Protein AF-A0A950AZP3-F1 (afdb_monomer)

Mean predicted aligned error: 7.12 Å

Secondary structure (DSSP, 8-state):
--PPPPEEEEETTEEEEEEEETTEEEEEEEEE-TTSPPPPHHHHHHHHHHHHHTT--EEE-PPPPHHHHHHHHHTT-------------GGG---

Foldseek 3Di:
DDFDDWDWDDDDQWIWIWGQDPVDNLEIEIEGDPPTPQDALVSVLVVVVVSVVVRRPYYDYPPDDPVNVVSCVVNVDDDPDDDDDDDDPPVPDDD

Solvent-accessible surface area (backbone atoms only — not comparable to full-atom values): 5958 Å² total; per-residue (Å²): 131,84,78,68,70,77,41,75,51,73,58,91,75,33,42,32,40,38,32,58,28,93,91,37,82,48,25,34,29,48,35,77,39,87,97,32,61,74,58,50,30,71,58,50,45,52,50,51,53,55,40,44,77,72,64,36,83,45,77,46,61,68,94,65,57,79,81,40,42,60,24,44,48,71,54,69,53,70,89,87,75,86,85,77,84,82,83,73,76,75,88,74,61,83,130

Structure (mmCIF, N/CA/C/O backbone):
data_AF-A0A950AZP3-F1
#
_entry.id   AF-A0A950AZP3-F1
#
loop_
_atom_site.group_PDB
_atom_site.id
_atom_site.type_symbol
_atom_site.label_atom_id
_atom_site.label_alt_id
_atom_site.label_comp_id
_atom_site.label_asym_id
_atom_site.label_entity_id
_atom_site.label_seq_id
_atom_site.pdbx_PDB_ins_code
_atom_site.Cartn_x
_atom_site.Cartn_y
_atom_site.Cartn_z
_atom_site.occupancy
_atom_site.B_iso_or_equiv
_atom_site.auth_seq_id
_atom_site.auth_comp_id
_atom_site.auth_asym_id
_atom_site.auth_atom_id
_atom_site.pdbx_PDB_model_num
ATOM 1 N N . MET A 1 1 ? -19.730 9.026 11.130 1.00 43.28 1 MET A N 1
ATOM 2 C CA . MET A 1 1 ? -18.347 8.564 10.886 1.00 43.28 1 MET A CA 1
ATOM 3 C C . MET A 1 1 ? -17.901 9.168 9.561 1.00 43.28 1 MET A C 1
ATOM 5 O O . MET A 1 1 ? -18.508 8.841 8.552 1.00 43.28 1 MET A O 1
ATOM 9 N N . ARG A 1 2 ? -16.972 10.137 9.547 1.00 46.56 2 ARG A N 1
ATOM 10 C CA . ARG A 1 2 ? -16.469 10.709 8.284 1.00 46.56 2 ARG A CA 1
ATOM 11 C C . ARG A 1 2 ? -15.629 9.636 7.591 1.00 46.56 2 ARG A C 1
ATOM 13 O O . ARG A 1 2 ? -14.617 9.215 8.143 1.00 46.56 2 ARG A O 1
ATOM 20 N N . THR A 1 3 ? -16.072 9.161 6.433 1.00 46.97 3 THR A N 1
ATOM 21 C CA . THR A 1 3 ? -15.248 8.351 5.531 1.00 46.97 3 THR A CA 1
ATOM 22 C C . THR A 1 3 ? -14.000 9.159 5.202 1.00 46.97 3 THR A C 1
ATOM 24 O O . THR A 1 3 ? -14.111 10.277 4.711 1.00 46.97 3 THR A O 1
ATOM 27 N N . ARG A 1 4 ? -12.818 8.646 5.559 1.00 63.81 4 ARG A N 1
ATOM 28 C CA . ARG A 1 4 ? -11.548 9.267 5.166 1.00 63.81 4 ARG A CA 1
ATOM 29 C C . ARG A 1 4 ? -11.463 9.179 3.638 1.00 63.81 4 ARG A C 1
ATOM 31 O O . ARG A 1 4 ? -11.592 8.079 3.098 1.00 63.81 4 ARG A O 1
ATOM 38 N N . ASP A 1 5 ? -11.330 10.318 2.963 1.00 61.91 5 ASP A N 1
ATOM 39 C CA . ASP A 1 5 ? -11.338 10.368 1.500 1.00 61.91 5 ASP A CA 1
ATOM 40 C C . ASP A 1 5 ? -10.156 9.586 0.904 1.00 61.91 5 ASP A C 1
ATOM 42 O O . ASP A 1 5 ? -9.083 9.525 1.517 1.00 61.91 5 ASP A O 1
ATOM 46 N N . PRO A 1 6 ? -10.327 8.987 -0.290 1.00 64.44 6 PRO A N 1
ATOM 47 C CA . PRO A 1 6 ? -9.229 8.402 -1.043 1.00 64.44 6 PRO A CA 1
ATOM 48 C C . PRO A 1 6 ? -8.085 9.401 -1.211 1.00 64.44 6 PRO A C 1
ATOM 50 O O . PRO A 1 6 ? -8.290 10.493 -1.738 1.00 64.44 6 PRO A O 1
ATOM 53 N N . ALA A 1 7 ? -6.878 9.010 -0.813 1.00 81.25 7 ALA A N 1
ATOM 54 C CA . ALA A 1 7 ? -5.690 9.843 -0.937 1.00 81.25 7 ALA A CA 1
ATOM 55 C C . ALA A 1 7 ? -4.590 9.091 -1.688 1.00 81.25 7 ALA A C 1
ATOM 57 O O . ALA A 1 7 ? -4.427 7.881 -1.527 1.00 81.25 7 ALA A O 1
ATOM 58 N N . VAL A 1 8 ? -3.816 9.812 -2.496 1.00 81.81 8 VAL A N 1
ATOM 59 C CA . VAL A 1 8 ? -2.532 9.318 -3.000 1.00 81.81 8 VAL A CA 1
ATOM 60 C C . VAL A 1 8 ? -1.449 9.856 -2.072 1.00 81.81 8 VAL A C 1
ATOM 62 O O . VAL A 1 8 ? -1.420 11.047 -1.766 1.00 81.81 8 VAL A O 1
ATOM 65 N N . VAL A 1 9 ? -0.601 8.962 -1.571 1.00 84.69 9 VAL A N 1
ATOM 66 C CA . VAL A 1 9 ? 0.612 9.308 -0.830 1.00 84.69 9 VAL A CA 1
ATOM 67 C C . VAL A 1 9 ? 1.768 9.262 -1.814 1.00 84.69 9 VAL A C 1
ATOM 69 O O . VAL A 1 9 ? 1.959 8.254 -2.495 1.00 84.69 9 VAL A O 1
ATOM 72 N N . GLU A 1 10 ? 2.525 10.350 -1.881 1.00 88.12 10 GLU A N 1
ATOM 73 C CA . GLU A 1 10 ? 3.657 10.498 -2.790 1.00 88.12 10 GLU A CA 1
ATOM 74 C C . GLU A 1 10 ? 4.907 10.880 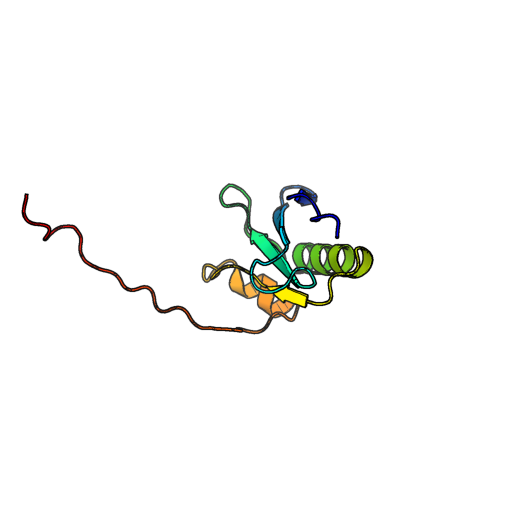-1.998 1.00 88.12 10 GLU A C 1
ATOM 76 O O . GLU A 1 10 ? 4.854 11.721 -1.094 1.00 88.12 10 GLU A O 1
ATOM 81 N N . PHE A 1 11 ? 6.035 10.257 -2.330 1.00 83.75 11 PHE A N 1
ATOM 82 C CA . PHE A 1 11 ? 7.345 10.643 -1.817 1.00 83.75 11 PHE A CA 1
ATOM 83 C C . PHE A 1 11 ? 8.401 10.423 -2.903 1.00 83.75 11 PHE A C 1
ATOM 85 O O . PHE A 1 11 ? 8.666 9.294 -3.312 1.00 83.75 11 PHE A O 1
ATOM 92 N N . GLY A 1 12 ? 9.009 11.506 -3.390 1.00 86.94 12 GLY A N 1
ATOM 93 C CA . GLY A 1 12 ? 9.883 11.425 -4.561 1.00 86.94 12 GLY A CA 1
ATOM 94 C C . GLY A 1 12 ? 9.115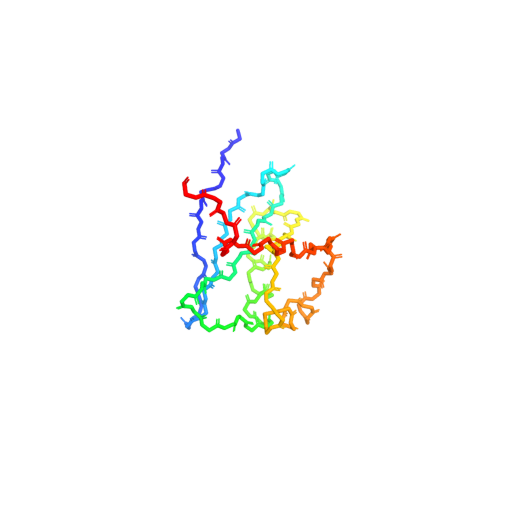 10.896 -5.777 1.00 86.94 12 GLY A C 1
ATOM 95 O O . GLY A 1 12 ? 8.093 11.462 -6.149 1.00 86.94 12 GLY A O 1
ATOM 96 N N . ALA A 1 13 ? 9.601 9.811 -6.384 1.00 89.06 13 ALA A N 1
ATOM 97 C CA . ALA A 1 13 ? 8.935 9.146 -7.509 1.00 89.06 13 ALA A CA 1
ATOM 98 C C . ALA A 1 13 ? 7.955 8.034 -7.077 1.00 89.06 13 ALA A C 1
ATOM 100 O O . ALA A 1 13 ? 7.250 7.474 -7.916 1.00 89.06 13 ALA A O 1
ATOM 101 N N . GLU A 1 14 ? 7.924 7.687 -5.788 1.00 92.06 14 GLU A N 1
ATOM 102 C CA . GLU A 1 14 ? 7.131 6.579 -5.257 1.00 92.06 14 GLU A CA 1
ATOM 103 C C . GLU A 1 14 ? 5.717 7.046 -4.921 1.00 92.06 14 GLU A C 1
ATOM 105 O O . GLU A 1 14 ? 5.519 8.119 -4.340 1.00 92.06 14 GLU A O 1
ATOM 110 N N . ARG A 1 15 ? 4.720 6.238 -5.298 1.00 93.25 15 ARG A N 1
ATOM 111 C CA . ARG A 1 15 ? 3.305 6.580 -5.138 1.00 93.25 15 ARG A CA 1
ATOM 112 C C . ARG A 1 15 ? 2.493 5.374 -4.697 1.00 93.25 15 ARG A C 1
ATOM 114 O O . ARG A 1 15 ? 2.624 4.286 -5.258 1.00 93.25 15 ARG A O 1
ATOM 121 N N . ALA A 1 16 ? 1.600 5.592 -3.738 1.00 92.88 16 ALA A N 1
ATOM 122 C CA . ALA A 1 16 ? 0.621 4.600 -3.322 1.00 92.88 16 ALA A CA 1
ATOM 123 C C . ALA A 1 16 ? -0.751 5.231 -3.095 1.00 92.88 16 ALA A C 1
ATOM 125 O O . ALA A 1 16 ? -0.881 6.344 -2.585 1.00 92.88 16 ALA A O 1
ATOM 126 N N . ARG A 1 17 ? -1.795 4.489 -3.451 1.00 93.44 17 ARG A N 1
ATOM 127 C CA . ARG A 1 17 ? -3.177 4.843 -3.156 1.00 93.44 17 ARG A CA 1
ATOM 128 C C . ARG A 1 17 ? -3.572 4.292 -1.793 1.00 93.44 17 ARG A C 1
ATOM 130 O O . ARG A 1 17 ? -3.352 3.118 -1.507 1.00 93.44 17 ARG A O 1
ATOM 137 N N . VAL A 1 18 ? -4.224 5.135 -1.003 1.00 92.06 18 VAL A N 1
ATOM 138 C CA . VAL A 1 18 ? -4.796 4.808 0.300 1.00 92.06 18 VAL A CA 1
ATOM 139 C C . VAL A 1 18 ? -6.299 5.039 0.264 1.00 92.06 18 VAL A C 1
ATOM 141 O O . VAL A 1 18 ? -6.765 6.127 -0.078 1.00 92.06 18 VAL A O 1
ATOM 144 N N . VAL A 1 19 ? -7.062 4.029 0.672 1.00 89.88 19 VAL A N 1
ATOM 145 C CA . VAL A 1 19 ? -8.508 4.134 0.924 1.00 89.88 19 VAL A CA 1
ATOM 146 C C . VAL A 1 19 ? -8.881 3.338 2.177 1.00 89.88 19 VAL A C 1
ATOM 148 O O . VAL A 1 19 ? -8.162 2.401 2.521 1.00 89.88 19 VAL A O 1
ATOM 151 N N . PRO A 1 20 ? -9.994 3.638 2.866 1.00 90.12 20 PRO A N 1
ATOM 152 C CA . PRO A 1 20 ? -10.539 2.726 3.869 1.00 90.12 20 PRO A CA 1
ATOM 153 C C . PRO A 1 20 ? -10.856 1.361 3.246 1.00 90.12 20 PRO A C 1
ATOM 155 O O . PRO A 1 20 ? -11.437 1.285 2.159 1.00 90.12 20 PRO A O 1
ATOM 158 N N . TRP A 1 21 ? -10.488 0.275 3.923 1.00 90.06 21 TRP A N 1
ATOM 159 C CA . TRP A 1 21 ? -10.800 -1.068 3.451 1.00 90.06 21 TRP A CA 1
ATOM 160 C C . TRP A 1 21 ? -12.295 -1.365 3.619 1.00 90.06 21 TRP A C 1
ATOM 162 O O . TRP A 1 21 ? -12.894 -1.057 4.648 1.00 90.06 21 TRP A O 1
ATOM 172 N N . ARG A 1 22 ? -12.922 -1.993 2.615 1.00 84.31 22 ARG A N 1
ATOM 173 C CA . ARG A 1 22 ? -14.377 -2.248 2.633 1.00 84.31 22 ARG A CA 1
ATOM 174 C C . ARG A 1 22 ? -14.818 -3.152 3.789 1.00 84.31 22 ARG A C 1
ATOM 176 O O . ARG A 1 22 ? -15.948 -3.014 4.239 1.00 84.31 22 ARG A O 1
ATOM 183 N N . GLY A 1 23 ? -13.943 -4.041 4.269 1.00 81.31 23 GLY A N 1
ATOM 184 C CA . GLY A 1 23 ? -14.231 -4.934 5.396 1.00 81.31 23 GLY A CA 1
ATOM 185 C C . GLY A 1 23 ? -14.126 -4.274 6.776 1.00 81.31 23 GLY A C 1
ATOM 186 O O . GLY A 1 23 ? -14.670 -4.800 7.740 1.00 81.31 23 GLY A O 1
ATOM 187 N N . SER A 1 24 ? -13.448 -3.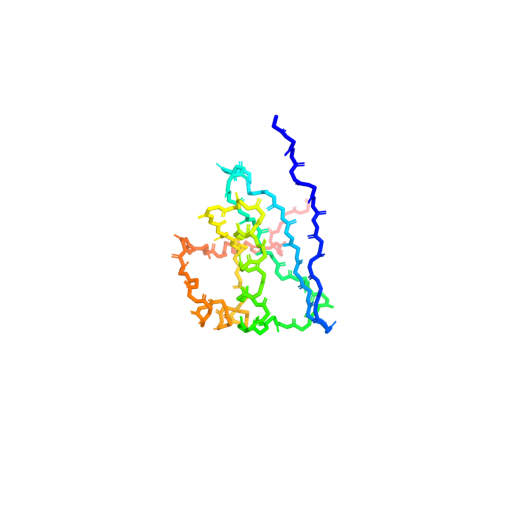125 6.895 1.00 85.44 24 SER A N 1
ATOM 188 C CA . SER A 1 24 ? -13.298 -2.390 8.156 1.00 85.44 24 SER A CA 1
ATOM 189 C C . SER A 1 24 ? -12.802 -0.968 7.907 1.00 85.44 24 SER A C 1
ATOM 191 O O . SER A 1 24 ? -11.720 -0.765 7.357 1.00 85.44 24 SER A O 1
ATOM 193 N N . ALA A 1 25 ? -13.536 0.029 8.404 1.00 83.31 25 ALA A N 1
ATOM 194 C CA . ALA A 1 25 ? -13.128 1.431 8.305 1.00 83.31 25 ALA A CA 1
ATOM 195 C C . ALA A 1 25 ? -11.889 1.780 9.154 1.00 83.31 25 ALA A C 1
ATOM 197 O O . ALA A 1 25 ? -11.278 2.829 8.943 1.00 83.31 25 ALA A O 1
ATOM 198 N N . ASN A 1 26 ? -11.503 0.904 10.088 1.00 90.31 26 ASN A N 1
ATOM 199 C CA . ASN A 1 26 ? -10.303 1.056 10.913 1.00 90.31 26 ASN A CA 1
ATOM 200 C C . ASN A 1 26 ? -9.058 0.455 10.245 1.00 90.31 26 ASN A C 1
ATOM 202 O O . ASN A 1 26 ? -7.953 0.623 10.761 1.00 90.31 26 ASN A O 1
ATOM 206 N N . THR A 1 27 ? -9.219 -0.201 9.096 1.00 93.88 27 THR A N 1
ATOM 207 C CA . THR A 1 27 ? -8.130 -0.779 8.309 1.00 93.88 27 THR A CA 1
ATOM 208 C C . THR A 1 27 ? -7.936 0.040 7.039 1.00 93.88 27 THR A C 1
ATOM 210 O O . THR A 1 27 ? -8.891 0.340 6.321 1.00 93.88 27 THR A O 1
ATOM 213 N N . ALA A 1 28 ? -6.695 0.412 6.748 1.00 94.31 28 ALA A N 1
ATOM 214 C CA . ALA A 1 28 ? -6.348 1.057 5.494 1.00 94.31 28 ALA A CA 1
ATOM 215 C C . ALA A 1 28 ? -6.076 0.008 4.414 1.00 94.31 28 ALA A C 1
ATOM 217 O O . ALA A 1 28 ? -5.470 -1.027 4.671 1.00 94.31 28 ALA A O 1
ATOM 218 N N . TYR A 1 29 ? -6.484 0.302 3.191 1.00 94.19 29 TYR A N 1
ATOM 219 C CA . TYR A 1 29 ? -6.074 -0.417 1.998 1.00 94.19 29 TYR A CA 1
ATOM 220 C C . TYR A 1 29 ? -4.998 0.404 1.285 1.00 94.19 29 TYR A C 1
ATOM 222 O O . TYR A 1 29 ? -5.268 1.529 0.856 1.00 94.19 29 TYR A O 1
ATOM 230 N N . LEU A 1 30 ? -3.792 -0.152 1.188 1.00 94.94 30 LEU A N 1
ATOM 231 C CA . LEU A 1 30 ? -2.610 0.465 0.592 1.00 94.94 30 LEU A CA 1
ATOM 232 C C . LEU A 1 30 ? -2.245 -0.275 -0.698 1.00 94.94 30 LEU A C 1
ATOM 234 O O . LEU A 1 30 ? -1.884 -1.448 -0.661 1.00 94.94 30 LEU A O 1
ATOM 238 N N . ALA A 1 31 ? -2.323 0.410 -1.836 1.00 93.75 31 ALA A N 1
ATOM 239 C CA . ALA A 1 31 ? -2.024 -0.168 -3.143 1.00 93.75 31 ALA A CA 1
ATOM 240 C C . ALA A 1 31 ? -0.929 0.626 -3.868 1.00 93.75 31 ALA A C 1
ATOM 242 O O . ALA A 1 31 ? -1.068 1.848 -3.988 1.00 93.75 31 ALA A O 1
ATOM 243 N N . PRO A 1 32 ? 0.119 -0.033 -4.396 1.00 92.44 32 PRO A N 1
ATOM 244 C CA . PRO A 1 32 ? 1.032 0.594 -5.347 1.00 92.44 32 PRO A CA 1
ATOM 245 C C . PRO A 1 32 ? 0.273 1.159 -6.556 1.00 92.44 32 PRO A C 1
ATOM 247 O O . PRO A 1 32 ? -0.756 0.620 -6.972 1.00 92.44 32 PRO A O 1
ATOM 250 N N . VAL A 1 33 ? 0.766 2.262 -7.118 1.00 90.25 33 VAL A N 1
ATOM 251 C CA . VAL A 1 33 ? 0.247 2.811 -8.380 1.00 90.25 33 VAL A CA 1
ATOM 252 C C . VAL A 1 33 ? 1.009 2.174 -9.542 1.00 90.25 33 VAL A C 1
ATOM 254 O O . VAL A 1 33 ? 2.233 2.174 -9.532 1.00 90.25 33 VAL A O 1
ATOM 257 N N . HIS A 1 34 ? 0.291 1.663 -10.548 1.00 80.44 34 HIS A N 1
ATOM 258 C CA . HIS A 1 34 ? 0.879 0.902 -11.661 1.00 80.44 34 HIS A CA 1
ATOM 259 C C . HIS A 1 34 ? 1.931 1.686 -12.467 1.00 80.44 34 HIS A C 1
ATOM 261 O O . HIS A 1 34 ? 2.975 1.142 -12.804 1.00 80.44 34 HIS A O 1
ATOM 267 N N . ASP A 1 35 ? 1.702 2.982 -12.701 1.00 84.31 35 ASP A N 1
ATOM 268 C CA . ASP A 1 35 ? 2.630 3.858 -13.436 1.00 84.31 35 ASP A CA 1
ATOM 269 C C . ASP A 1 35 ? 3.687 4.506 -12.520 1.00 84.31 35 ASP A C 1
ATOM 271 O O . ASP A 1 35 ? 4.094 5.655 -12.717 1.00 84.31 35 ASP A O 1
ATOM 275 N N . ALA A 1 36 ? 4.078 3.833 -11.440 1.00 86.19 36 ALA A N 1
ATOM 276 C CA . ALA A 1 36 ? 5.143 4.265 -10.543 1.00 86.19 36 ALA A CA 1
ATOM 277 C C . ALA A 1 36 ? 6.158 3.126 -10.354 1.00 86.19 36 ALA A C 1
ATOM 279 O O . ALA A 1 36 ? 5.804 1.955 -10.507 1.00 86.19 36 ALA A O 1
ATOM 280 N N . PRO A 1 37 ? 7.423 3.434 -10.017 1.00 88.50 37 PRO A N 1
ATOM 281 C CA . PRO A 1 37 ? 8.378 2.402 -9.634 1.00 88.50 37 PRO A CA 1
ATOM 282 C C . PRO A 1 37 ? 7.833 1.543 -8.480 1.00 88.50 37 PRO A C 1
ATOM 284 O O . PRO A 1 37 ? 7.113 2.076 -7.627 1.00 88.50 37 PRO A O 1
ATOM 287 N N . PRO A 1 38 ? 8.202 0.248 -8.398 1.00 90.44 38 PRO A N 1
ATOM 288 C CA . PRO A 1 38 ? 7.865 -0.576 -7.246 1.00 90.44 38 PRO A CA 1
ATOM 289 C C . PRO A 1 38 ? 8.296 0.119 -5.947 1.00 90.44 38 PRO A C 1
ATOM 291 O O . PRO A 1 38 ? 9.439 0.582 -5.866 1.00 90.44 38 PRO A O 1
ATOM 294 N N . PRO A 1 39 ? 7.415 0.204 -4.937 1.00 92.88 39 PRO A N 1
ATOM 295 C CA . PRO A 1 39 ? 7.724 0.931 -3.718 1.00 92.88 39 PRO A CA 1
ATOM 296 C C . PRO A 1 39 ? 8.876 0.262 -2.966 1.00 92.88 39 PRO A C 1
ATOM 298 O O . PRO A 1 39 ? 8.981 -0.965 -2.888 1.00 92.88 39 PRO A O 1
ATOM 301 N N . SER A 1 40 ? 9.739 1.077 -2.379 1.00 94.75 40 SER A N 1
ATOM 302 C CA . SER A 1 40 ? 10.765 0.665 -1.430 1.00 94.75 40 SER A CA 1
ATOM 303 C C . SER A 1 40 ? 10.150 0.326 -0.069 1.00 94.75 40 SER A C 1
ATOM 305 O O . SER A 1 40 ? 9.056 0.780 0.272 1.00 94.75 40 SER A O 1
ATOM 307 N N . SER A 1 41 ? 10.862 -0.452 0.754 1.00 95.38 41 SER A N 1
ATOM 308 C CA . SER A 1 41 ? 10.404 -0.744 2.121 1.00 95.38 41 SER A CA 1
ATOM 309 C C . SER A 1 41 ? 10.302 0.525 2.973 1.00 95.38 41 SER A C 1
ATOM 311 O O . SER A 1 41 ? 9.304 0.711 3.656 1.00 95.38 41 SER A O 1
ATOM 313 N N . GLY A 1 42 ? 11.259 1.453 2.848 1.00 95.44 42 GLY A N 1
ATOM 314 C CA . GLY A 1 42 ? 11.239 2.717 3.593 1.00 95.44 42 GLY A CA 1
ATOM 315 C C . GLY A 1 42 ? 10.062 3.627 3.222 1.00 95.44 42 GLY A C 1
ATOM 316 O O . GLY A 1 42 ? 9.513 4.320 4.077 1.00 95.44 42 GLY A O 1
ATOM 317 N N . PHE A 1 43 ? 9.620 3.611 1.962 1.00 95.25 43 PHE A N 1
ATOM 318 C CA . PHE A 1 43 ? 8.391 4.300 1.568 1.00 95.25 43 PHE A CA 1
ATOM 319 C C . PHE A 1 43 ? 7.145 3.660 2.190 1.00 95.25 43 PHE A C 1
ATOM 321 O O . PHE A 1 43 ? 6.264 4.369 2.683 1.00 95.25 43 PHE A O 1
ATOM 328 N N . ILE A 1 44 ? 7.082 2.327 2.208 1.00 96.19 44 ILE A N 1
ATOM 329 C CA . ILE A 1 44 ? 5.975 1.579 2.815 1.00 96.19 44 ILE A CA 1
ATOM 330 C C . ILE A 1 44 ? 5.909 1.846 4.323 1.00 96.19 44 ILE A C 1
ATOM 332 O O . ILE A 1 44 ? 4.833 2.160 4.828 1.00 96.19 44 ILE A O 1
ATOM 336 N N . GLU A 1 45 ? 7.041 1.801 5.027 1.00 95.81 45 GLU A N 1
ATOM 337 C CA . GLU A 1 45 ? 7.146 2.106 6.462 1.00 95.81 45 GLU A CA 1
ATOM 338 C C . GLU A 1 45 ? 6.582 3.500 6.774 1.00 95.81 45 GLU A C 1
ATOM 340 O O . GLU A 1 45 ? 5.707 3.644 7.626 1.00 95.81 45 GLU A O 1
ATOM 345 N N . ARG A 1 46 ? 6.961 4.518 5.993 1.00 94.38 46 ARG A N 1
ATOM 346 C CA . ARG A 1 46 ? 6.416 5.881 6.135 1.00 94.38 46 ARG A CA 1
ATOM 347 C C . ARG A 1 46 ? 4.919 5.963 5.870 1.00 94.38 46 ARG A C 1
ATOM 349 O O . ARG A 1 46 ? 4.212 6.730 6.528 1.00 94.38 46 ARG A O 1
ATOM 356 N N . CYS A 1 47 ? 4.417 5.202 4.896 1.00 94.38 47 CYS A N 1
ATOM 357 C CA . CYS A 1 47 ? 2.980 5.110 4.661 1.00 94.38 47 CYS A CA 1
ATOM 358 C C . CYS A 1 47 ? 2.277 4.530 5.893 1.00 94.38 47 CYS A C 1
ATOM 360 O O . CYS A 1 47 ? 1.289 5.104 6.347 1.00 94.38 47 CYS A O 1
ATOM 362 N N . VAL A 1 48 ? 2.800 3.443 6.466 1.00 94.75 48 VAL A N 1
ATOM 363 C CA . VAL A 1 48 ? 2.246 2.805 7.670 1.00 94.75 48 VAL A CA 1
ATOM 364 C C . VAL A 1 48 ? 2.265 3.760 8.865 1.00 94.75 48 VAL A C 1
ATOM 366 O O . VAL A 1 48 ? 1.231 3.935 9.507 1.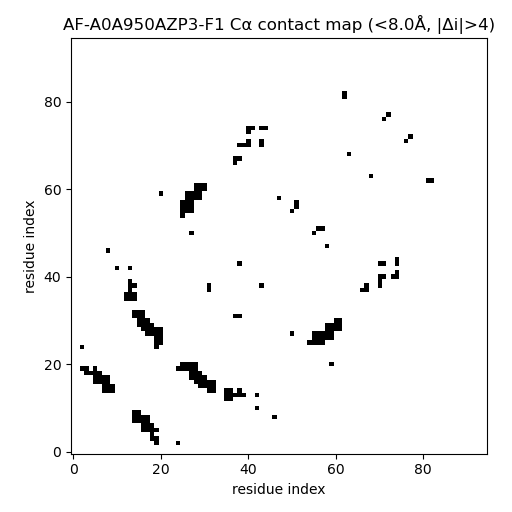00 94.75 48 VAL A O 1
ATOM 369 N N . GLU A 1 49 ? 3.380 4.445 9.124 1.00 94.31 49 GLU A N 1
ATOM 370 C CA . GLU A 1 49 ? 3.493 5.447 10.195 1.00 94.31 49 GLU A CA 1
ATOM 371 C C . GLU A 1 49 ? 2.453 6.564 10.044 1.00 94.31 49 GLU A C 1
ATOM 373 O O . GLU A 1 49 ? 1.749 6.918 10.994 1.00 94.31 49 GLU A O 1
ATOM 378 N N . ARG A 1 50 ? 2.294 7.090 8.823 1.00 92.25 50 ARG A N 1
ATOM 379 C CA . ARG A 1 50 ? 1.288 8.115 8.525 1.00 92.25 50 ARG A CA 1
ATOM 380 C C . ARG A 1 50 ? -0.132 7.602 8.765 1.00 92.25 50 ARG A C 1
ATOM 382 O O . ARG A 1 50 ? -0.961 8.341 9.292 1.00 92.25 50 ARG A O 1
ATOM 389 N N . LEU A 1 51 ? -0.432 6.362 8.380 1.00 92.88 51 LEU A N 1
ATOM 390 C CA . LEU A 1 51 ? -1.749 5.752 8.583 1.00 92.88 51 LEU A CA 1
ATOM 391 C C . LEU A 1 51 ? -2.036 5.511 10.069 1.00 92.88 51 LEU A C 1
ATOM 393 O O . LEU A 1 51 ? -3.146 5.789 10.529 1.00 92.88 51 LEU A O 1
ATOM 397 N N . ALA A 1 52 ? -1.035 5.078 10.834 1.00 93.44 52 ALA A N 1
ATOM 398 C CA . ALA A 1 52 ? -1.137 4.937 12.281 1.00 93.44 52 ALA A CA 1
ATOM 399 C C . ALA A 1 52 ? -1.419 6.291 12.953 1.00 93.44 52 ALA A C 1
ATOM 401 O O . ALA A 1 52 ? -2.354 6.399 13.744 1.00 93.44 52 ALA A O 1
ATOM 402 N N . ALA A 1 53 ? -0.708 7.354 12.559 1.00 92.12 53 ALA A N 1
ATOM 403 C CA . ALA A 1 53 ? -0.949 8.716 13.046 1.00 92.12 53 ALA A CA 1
ATOM 404 C C . ALA A 1 53 ? -2.349 9.251 12.687 1.00 92.12 53 ALA A C 1
ATOM 406 O O . ALA A 1 53 ? -2.906 10.087 13.396 1.00 92.12 53 ALA A O 1
ATOM 407 N N . GLN A 1 54 ? -2.949 8.752 11.603 1.00 90.06 54 GLN A N 1
ATOM 408 C CA . GLN A 1 54 ? -4.334 9.054 11.239 1.00 90.06 54 GLN A CA 1
ATOM 409 C C . GLN A 1 54 ? -5.358 8.230 12.028 1.00 90.06 54 GLN A C 1
ATOM 411 O O . GLN A 1 54 ? -6.549 8.523 11.929 1.00 90.06 54 GLN A O 1
ATOM 416 N N . GLY A 1 55 ? -4.931 7.234 12.809 1.00 91.94 55 GLY A N 1
ATOM 417 C CA . GLY A 1 55 ? -5.783 6.364 13.616 1.00 91.94 55 GLY A CA 1
ATOM 418 C C . GLY A 1 55 ? -6.323 5.153 12.854 1.00 91.94 55 GLY A C 1
ATOM 419 O O . GLY A 1 55 ? -7.465 4.757 13.081 1.00 91.94 55 GLY A O 1
ATOM 420 N N . TYR A 1 56 ? -5.580 4.621 11.881 1.00 93.25 56 TYR A N 1
ATOM 421 C CA . TYR A 1 56 ? -5.809 3.261 11.382 1.00 93.25 56 TYR A CA 1
ATOM 422 C C . TYR A 1 56 ? -5.131 2.244 12.310 1.00 93.25 56 TYR A C 1
ATOM 424 O O . TYR A 1 56 ? -4.062 2.512 12.852 1.00 93.25 56 TYR A O 1
ATOM 432 N N . CYS A 1 57 ? -5.748 1.076 12.483 1.00 93.56 57 CYS A N 1
ATOM 433 C CA . CYS A 1 57 ? -5.254 -0.005 13.347 1.00 93.56 57 CYS A CA 1
ATOM 434 C C . CYS A 1 57 ? -4.641 -1.171 12.559 1.00 93.56 57 CYS A C 1
ATOM 436 O O . CYS A 1 57 ? -4.105 -2.100 13.152 1.00 93.56 57 CYS A O 1
ATOM 438 N N . GLY A 1 58 ? -4.740 -1.141 11.232 1.00 93.44 58 GLY A N 1
ATOM 439 C CA . GLY A 1 58 ? -4.179 -2.159 10.358 1.00 93.44 58 GLY A CA 1
ATOM 440 C C . GLY A 1 58 ? -4.082 -1.664 8.924 1.00 93.44 58 GLY A C 1
ATOM 441 O O . GLY A 1 58 ? -4.735 -0.686 8.543 1.00 93.44 58 GLY A O 1
ATOM 442 N N . VAL A 1 59 ? -3.271 -2.358 8.131 1.00 95.44 59 VAL A N 1
ATOM 443 C CA . VAL A 1 59 ? -3.084 -2.085 6.707 1.00 95.44 59 VAL A CA 1
ATOM 444 C C . VAL A 1 59 ? -3.160 -3.399 5.943 1.00 95.44 59 VAL A C 1
ATOM 446 O O . VAL A 1 59 ? -2.538 -4.382 6.330 1.00 95.44 59 VAL A O 1
ATOM 449 N N . VAL A 1 60 ? -3.9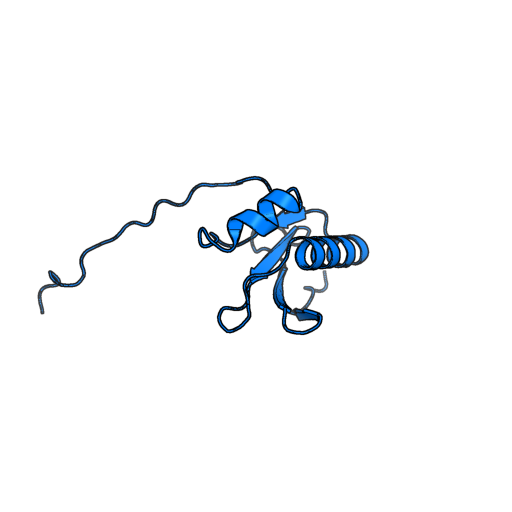17 -3.405 4.855 1.00 95.06 60 VAL A N 1
ATOM 450 C CA . VAL A 1 60 ? -3.985 -4.509 3.895 1.00 95.06 60 VAL A CA 1
ATOM 451 C C . VAL A 1 60 ? -3.606 -4.002 2.509 1.00 95.06 60 VAL A C 1
ATOM 453 O O . VAL A 1 60 ? -3.721 -2.811 2.218 1.00 95.06 60 VAL A O 1
ATOM 456 N N . THR A 1 61 ? -3.173 -4.906 1.642 1.00 94.25 61 THR A N 1
ATOM 457 C CA . THR A 1 61 ? -2.768 -4.608 0.263 1.00 94.25 61 THR A CA 1
ATOM 458 C C . THR A 1 61 ? -3.650 -5.374 -0.726 1.00 94.25 61 THR A C 1
ATOM 460 O O . THR A 1 61 ? -4.310 -6.340 -0.330 1.00 94.25 61 THR A O 1
ATOM 463 N N . PRO A 1 62 ? -3.666 -5.012 -2.024 1.00 91.94 62 PRO A N 1
ATOM 464 C CA . PRO A 1 62 ? -4.063 -5.962 -3.062 1.00 91.94 62 PRO A CA 1
ATOM 465 C C . PRO A 1 62 ? -3.170 -7.207 -3.048 1.00 91.94 62 PRO A C 1
ATOM 467 O O . PRO A 1 62 ? -2.122 -7.241 -2.395 1.00 91.94 62 PRO A O 1
ATOM 470 N N . ALA A 1 63 ? -3.540 -8.196 -3.863 1.00 90.19 63 ALA A N 1
ATOM 471 C CA . ALA A 1 63 ? -2.563 -9.162 -4.341 1.00 90.19 63 ALA A CA 1
ATOM 472 C C . ALA A 1 63 ? -1.438 -8.415 -5.070 1.00 90.19 63 ALA A C 1
ATOM 474 O O . ALA A 1 63 ? -1.687 -7.655 -6.005 1.00 90.19 63 ALA A O 1
ATOM 475 N N . LEU A 1 64 ? -0.214 -8.621 -4.600 1.00 89.88 64 LEU A N 1
ATOM 476 C CA . LEU A 1 64 ? 0.971 -7.935 -5.096 1.00 89.88 64 LEU A CA 1
ATOM 477 C C . LEU A 1 64 ? 1.690 -8.789 -6.135 1.00 89.88 64 LEU A C 1
ATOM 479 O O . LEU A 1 64 ? 1.818 -10.009 -5.969 1.00 89.88 64 LEU A O 1
ATOM 483 N N . ALA A 1 65 ? 2.238 -8.142 -7.160 1.00 87.31 65 ALA A N 1
ATOM 484 C CA . ALA A 1 65 ? 3.153 -8.802 -8.078 1.00 87.31 65 ALA A CA 1
ATOM 485 C C . ALA A 1 65 ? 4.425 -9.252 -7.329 1.00 87.31 65 ALA A C 1
ATOM 487 O O . ALA A 1 65 ? 4.823 -8.611 -6.350 1.00 87.31 65 ALA A O 1
ATOM 488 N N . PRO A 1 66 ? 5.128 -10.309 -7.784 1.00 87.31 66 PRO A N 1
ATOM 489 C CA . PRO A 1 66 ? 6.323 -10.810 -7.096 1.00 87.31 66 PRO A CA 1
ATOM 490 C C . PRO A 1 66 ? 7.395 -9.742 -6.826 1.00 87.31 66 PRO A C 1
ATOM 492 O O . PRO A 1 66 ? 8.056 -9.773 -5.789 1.00 87.31 66 PRO A O 1
ATOM 495 N N . VAL A 1 67 ? 7.544 -8.769 -7.733 1.00 87.69 67 VAL A N 1
ATOM 496 C CA . VAL A 1 67 ? 8.507 -7.664 -7.595 1.00 87.69 67 VAL A CA 1
ATOM 497 C C . VAL A 1 67 ? 8.156 -6.704 -6.452 1.00 87.69 67 VAL A C 1
ATOM 499 O O . VAL A 1 67 ? 9.051 -6.176 -5.798 1.00 87.69 67 VAL A O 1
ATOM 502 N N . GLU A 1 68 ? 6.868 -6.517 -6.166 1.00 90.00 68 GLU A N 1
ATOM 503 C CA . GLU A 1 68 ? 6.382 -5.609 -5.124 1.00 90.00 68 GLU A CA 1
ATOM 504 C C . GLU A 1 68 ? 6.448 -6.273 -3.744 1.00 90.00 68 GLU A C 1
ATOM 506 O O . GLU A 1 68 ? 6.822 -5.632 -2.761 1.00 90.00 68 GLU A O 1
ATOM 511 N N . GLN A 1 69 ? 6.150 -7.578 -3.667 1.00 92.50 69 GLN A N 1
ATOM 512 C CA . GLN A 1 69 ? 6.068 -8.333 -2.408 1.00 92.50 69 GLN A CA 1
ATOM 513 C C . GLN A 1 69 ? 7.309 -8.166 -1.526 1.00 92.50 69 GLN A C 1
ATOM 515 O O . GLN A 1 69 ? 7.189 -8.021 -0.311 1.00 92.50 69 GLN A O 1
ATOM 520 N N . ARG A 1 70 ? 8.508 -8.146 -2.122 1.00 92.88 70 ARG A N 1
ATOM 521 C CA . ARG A 1 70 ? 9.775 -8.079 -1.379 1.00 92.88 70 ARG A CA 1
ATOM 522 C C . ARG A 1 70 ? 9.851 -6.866 -0.447 1.00 92.88 70 ARG A C 1
ATOM 524 O O . ARG A 1 70 ? 10.355 -6.999 0.668 1.00 92.88 70 ARG A O 1
ATOM 531 N N . SER A 1 71 ? 9.391 -5.701 -0.896 1.00 94.12 71 SER A N 1
ATOM 532 C CA . SER A 1 71 ? 9.444 -4.474 -0.096 1.00 94.12 71 SER A CA 1
ATOM 533 C C . SER A 1 71 ? 8.411 -4.482 1.029 1.00 94.12 71 SER A C 1
ATOM 535 O O . SER A 1 71 ? 8.731 -4.070 2.140 1.00 94.12 71 SER A O 1
ATOM 537 N N . PHE A 1 72 ? 7.213 -5.018 0.775 1.00 95.62 72 PHE A N 1
ATOM 538 C CA . PHE A 1 72 ? 6.167 -5.165 1.792 1.00 95.62 72 PHE A CA 1
ATOM 539 C C . PHE A 1 72 ? 6.568 -6.163 2.883 1.00 95.62 72 PHE A C 1
ATOM 541 O O . PHE A 1 72 ? 6.456 -5.848 4.065 1.00 95.62 72 PHE A O 1
ATOM 548 N N . LEU A 1 73 ? 7.125 -7.319 2.508 1.00 95.31 73 LEU A N 1
ATOM 549 C CA . LEU A 1 73 ? 7.637 -8.305 3.468 1.00 95.31 73 LEU A CA 1
ATOM 550 C C . LEU A 1 73 ? 8.740 -7.711 4.359 1.00 95.31 73 LEU A C 1
ATOM 552 O O . LEU A 1 73 ? 8.766 -7.949 5.561 1.00 95.31 73 LEU A O 1
ATOM 556 N N . ARG A 1 74 ? 9.640 -6.898 3.788 1.00 95.12 74 ARG A N 1
ATOM 557 C CA . ARG A 1 74 ? 10.686 -6.198 4.556 1.00 95.12 74 ARG A CA 1
ATOM 558 C C . ARG A 1 74 ? 10.129 -5.159 5.526 1.00 95.12 74 ARG A C 1
ATOM 560 O O . ARG A 1 74 ? 10.711 -4.984 6.587 1.00 95.12 74 ARG A O 1
ATOM 567 N N . ALA A 1 75 ? 9.015 -4.523 5.174 1.00 94.69 75 ALA A N 1
ATOM 568 C CA . ALA A 1 75 ? 8.289 -3.599 6.040 1.00 94.69 75 ALA A CA 1
ATOM 569 C C . ALA A 1 75 ? 7.410 -4.314 7.092 1.00 94.69 75 ALA A C 1
ATOM 571 O O . ALA A 1 75 ? 6.651 -3.657 7.800 1.00 94.69 75 ALA A O 1
ATOM 572 N N . GLY A 1 76 ? 7.484 -5.650 7.193 1.00 95.00 76 GLY A N 1
ATOM 573 C CA . GLY A 1 76 ? 6.767 -6.441 8.197 1.00 95.00 76 GLY A CA 1
ATOM 574 C C . GLY A 1 76 ? 5.346 -6.849 7.808 1.00 95.00 76 GLY A C 1
ATOM 575 O O . GLY A 1 76 ? 4.593 -7.294 8.669 1.00 95.00 76 GLY A O 1
ATOM 576 N N . PHE A 1 77 ? 4.956 -6.708 6.536 1.00 95.75 77 PHE A N 1
ATOM 577 C CA . PHE A 1 77 ? 3.689 -7.268 6.065 1.00 95.75 77 PHE A CA 1
ATOM 578 C C . PHE A 1 77 ? 3.777 -8.789 6.001 1.00 95.75 77 PHE A C 1
ATOM 580 O O . PHE A 1 77 ? 4.785 -9.350 5.571 1.00 95.75 77 PHE A O 1
ATOM 587 N N . GLU A 1 78 ? 2.675 -9.446 6.339 1.00 93.50 78 GLU A N 1
ATOM 588 C CA . GLU A 1 78 ? 2.534 -10.894 6.249 1.00 93.50 78 GLU A CA 1
ATOM 589 C C . GLU A 1 78 ? 1.423 -11.257 5.253 1.00 93.50 78 GLU A C 1
ATOM 591 O O . GLU A 1 78 ? 0.431 -10.526 5.143 1.00 93.50 78 GLU A O 1
ATOM 596 N N . PRO A 1 79 ? 1.551 -12.371 4.505 1.00 88.25 79 PRO A N 1
ATOM 597 C CA . PRO A 1 79 ? 0.481 -12.834 3.630 1.00 88.25 79 PRO A CA 1
ATOM 598 C C . PRO A 1 79 ? -0.796 -13.121 4.430 1.00 88.25 79 PRO A C 1
ATOM 600 O O . PRO A 1 79 ? -0.827 -14.041 5.242 1.00 88.25 79 PRO A O 1
ATOM 603 N N . HIS A 1 80 ? -1.857 -12.355 4.171 1.00 84.25 80 HIS A N 1
ATOM 604 C CA . HIS A 1 80 ? -3.163 -12.580 4.795 1.00 84.25 80 HIS A CA 1
ATOM 605 C C . HIS A 1 80 ? -3.935 -13.708 4.095 1.00 84.25 80 HIS A C 1
ATOM 607 O O . HIS A 1 80 ? -4.444 -14.617 4.743 1.00 84.25 80 HIS A O 1
ATOM 613 N N . GLU A 1 81 ? -3.953 -13.687 2.760 1.00 79.25 81 GLU A N 1
ATOM 614 C CA . GLU A 1 81 ? -4.562 -14.710 1.908 1.00 79.25 81 GLU A CA 1
ATOM 615 C C . GLU A 1 81 ? -3.717 -14.907 0.642 1.00 79.25 81 GLU A C 1
ATOM 617 O O . GLU A 1 81 ? -3.039 -13.986 0.176 1.00 79.25 81 GLU A O 1
ATOM 622 N N . ARG A 1 82 ? -3.753 -16.113 0.064 1.00 75.00 82 ARG A N 1
ATOM 623 C CA . ARG A 1 82 ? -3.129 -16.409 -1.232 1.00 75.00 82 ARG A CA 1
ATOM 624 C C . ARG A 1 82 ? -4.209 -16.586 -2.288 1.00 75.00 82 ARG A C 1
ATOM 626 O O . ARG A 1 82 ? -4.904 -17.596 -2.304 1.00 75.00 82 ARG A O 1
ATOM 633 N N . LEU A 1 83 ? -4.327 -15.605 -3.178 1.00 72.81 83 LEU A N 1
ATOM 634 C CA . LEU A 1 83 ? -5.204 -15.697 -4.339 1.00 72.81 83 LEU A CA 1
ATOM 635 C C . LEU A 1 83 ? -4.488 -16.462 -5.453 1.00 72.81 83 LEU A C 1
ATOM 637 O O . LEU A 1 83 ? -3.443 -16.038 -5.945 1.00 72.81 83 LEU A O 1
ATOM 641 N N . HIS A 1 84 ? -5.060 -17.594 -5.848 1.00 72.44 84 HIS A N 1
ATOM 642 C CA . HIS A 1 84 ? -4.645 -18.313 -7.044 1.00 72.44 84 HIS A CA 1
ATOM 643 C C . HIS A 1 84 ? -5.384 -17.716 -8.237 1.00 72.44 84 HIS A C 1
ATOM 645 O O . HIS A 1 84 ? -6.615 -17.683 -8.252 1.00 72.44 84 HIS A O 1
ATOM 651 N N . LEU A 1 85 ? -4.636 -17.208 -9.217 1.00 69.88 85 LEU A N 1
ATOM 652 C CA . LEU A 1 85 ? -5.235 -16.645 -10.418 1.00 69.88 85 LEU A CA 1
ATOM 653 C C . LEU A 1 85 ? -5.908 -17.777 -11.200 1.00 69.88 85 LEU A C 1
ATOM 655 O O . LEU A 1 85 ? -5.238 -18.685 -11.689 1.00 69.88 85 LEU A O 1
ATOM 659 N N . LEU A 1 86 ? -7.234 -17.729 -11.298 1.00 73.31 86 LEU A N 1
ATOM 660 C CA . LEU A 1 86 ? -7.977 -18.605 -12.190 1.00 73.31 86 LEU A CA 1
ATOM 661 C C . LEU A 1 86 ? -7.825 -18.042 -13.604 1.00 73.31 86 LEU A C 1
ATOM 663 O O . LEU A 1 86 ? -8.480 -17.066 -13.965 1.00 73.31 86 LEU A O 1
ATOM 667 N N . ALA A 1 87 ? -6.911 -18.618 -14.381 1.00 72.31 87 ALA A N 1
ATOM 668 C CA . ALA A 1 87 ? -6.801 -18.329 -15.802 1.00 72.31 87 ALA A CA 1
ATOM 669 C C . ALA A 1 87 ? -7.839 -19.178 -16.544 1.00 72.31 87 ALA A C 1
ATOM 671 O O . ALA A 1 87 ? -7.741 -20.403 -16.573 1.00 72.31 87 ALA A O 1
ATOM 672 N N . HIS A 1 88 ? -8.850 -18.522 -17.105 1.00 67.12 88 HIS A N 1
ATOM 673 C CA . HIS A 1 88 ? -9.729 -19.126 -18.096 1.00 67.12 88 HIS A CA 1
ATOM 674 C C . HIS A 1 88 ? -9.249 -18.669 -19.470 1.00 67.12 88 HIS A C 1
ATOM 676 O O . HIS A 1 88 ? -9.085 -17.465 -19.682 1.00 67.12 88 HIS A O 1
ATOM 682 N N . ASP A 1 89 ? -8.967 -19.613 -20.366 1.00 68.25 89 ASP A N 1
ATOM 683 C CA . ASP A 1 89 ? -8.580 -19.279 -21.730 1.00 68.25 89 ASP A CA 1
ATOM 684 C C . ASP A 1 89 ? -9.796 -18.702 -22.466 1.00 68.25 89 ASP A C 1
ATOM 686 O O . ASP A 1 89 ? -10.777 -19.395 -22.725 1.00 68.25 89 ASP A O 1
ATOM 690 N N . LEU A 1 90 ? -9.753 -1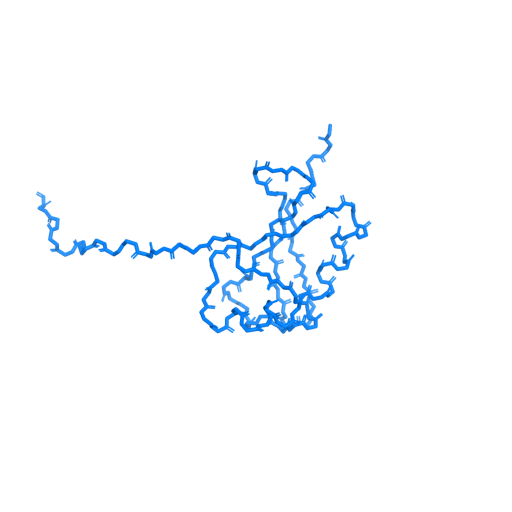7.401 -22.754 1.00 71.56 90 LEU A N 1
ATOM 691 C CA . LEU A 1 90 ? -10.824 -16.693 -23.457 1.00 71.56 90 LEU A CA 1
ATOM 692 C C . LEU A 1 90 ? -10.754 -16.889 -24.981 1.00 71.56 90 LEU A C 1
ATOM 694 O O . LEU A 1 90 ? -11.612 -16.366 -25.689 1.00 71.56 90 LEU A O 1
ATOM 698 N N . LEU A 1 91 ? -9.754 -17.617 -25.497 1.00 70.00 91 LEU A N 1
ATOM 699 C CA . LEU A 1 91 ? -9.648 -17.957 -26.920 1.00 70.00 91 LEU A CA 1
ATOM 700 C C . LEU A 1 91 ? -10.656 -19.038 -27.345 1.00 70.00 91 LEU A C 1
ATOM 702 O O . LEU A 1 91 ? -10.880 -19.211 -28.540 1.00 70.00 91 LEU A O 1
ATOM 706 N N . GLU A 1 92 ? -11.294 -19.722 -26.389 1.00 63.56 92 GLU A N 1
ATOM 707 C CA . GLU A 1 92 ? -12.316 -20.751 -26.632 1.00 63.56 92 GLU A CA 1
ATOM 708 C C . GLU A 1 92 ? -13.745 -20.285 -26.296 1.00 63.56 92 GLU A C 1
ATOM 710 O O . GLU A 1 92 ? -14.615 -21.093 -25.969 1.00 63.56 92 GLU A O 1
ATOM 715 N N . LEU A 1 93 ? -14.028 -18.981 -26.368 1.00 69.00 93 LEU A N 1
ATOM 716 C CA . LEU A 1 93 ? -15.410 -18.509 -26.271 1.00 69.00 93 LEU A CA 1
ATOM 717 C C . LEU A 1 93 ? -16.135 -18.721 -27.615 1.00 69.00 93 LEU A C 1
ATOM 719 O O . LEU A 1 93 ? -15.665 -18.210 -28.635 1.00 69.00 93 LEU A O 1
ATOM 723 N N . PRO A 1 94 ? -17.278 -19.441 -27.649 1.00 67.38 94 PRO A N 1
ATOM 724 C CA . PRO A 1 94 ? -18.117 -19.477 -28.837 1.00 67.38 94 PRO A CA 1
ATOM 725 C C . PRO A 1 94 ? -18.603 -18.058 -29.153 1.00 67.38 94 PRO A C 1
ATOM 727 O O . PRO A 1 94 ? -19.030 -17.333 -28.251 1.00 67.38 94 PRO A O 1
ATOM 730 N N . SER A 1 95 ? -18.511 -17.686 -30.430 1.00 68.69 95 SER A N 1
ATOM 731 C CA . SER A 1 95 ? -19.023 -16.429 -30.992 1.00 68.69 95 SER A CA 1
ATOM 732 C C . SER A 1 95 ? -20.517 -16.243 -30.772 1.00 68.69 95 SER A C 1
ATOM 734 O O . SER A 1 95 ? -21.237 -17.249 -30.982 1.00 68.69 95 SER A O 1
#

pLDDT: mean 85.56, std 11.84, range [43.28, 96.19]

Sequence (95 aa):
MRTRDPAVVEFGAERARVVPWRGSANTAYLAPVHDAPPPSSGFIERCVERLAAQGYCGVVTPALAPVEQRSFLRAGFEPHERLHLLAHDLLELPS

Radius of gyration: 15.58 Å; Cα contacts (8 Å, |Δi|>4): 114; chains: 1; bounding box: 30×32×45 Å

Nearest PDB structures (foldseek):
  6b0u-assembly1_B-2  TM=5.824E-01  e=1.782E+00  Mycobacterium tuberculosis H37Rv
  6b3t-assembly1_A  TM=5.852E-01  e=1.902E+00  Mycobacterium tuberculosis H37Rv
  6x7a-assembly1_AAA  TM=6.984E-01  e=2.634E+00  Mycobacterium tuberculosis H37Rv
  5i6g-assembly1_B  TM=2.380E-01  e=3.646E+00  Thermochaetoides thermophila DSM 1495

=== Feature glossary ===
The record interleaves many kinds of information about one protein. Here is each kind framed as the question it answers.

Q: What known structures does this most resemble?
A: Structural nearest neighbors (via Foldseek easy-search vs the PDB). Reported per hit: target PDB id, E-value, and alignment TM-score. A TM-score above ~0.5 is the conventional threshold for 'same fold'.

Q: Where is each backbone atom in 3D?
A: The mmCIF table is the protein's shape written out atom by atom. For each backbone N, Cα, C, and carbonyl O, it records an (x, y, z) coordinate triple in Å plus the residue type, chain letter, and residue number.

Q: What are the backbone torsion angles?
A: The φ/ψ torsion pair specifies the backbone conformation at each residue. φ rotates about the N–Cα bond, ψ about the Cα–C bond. Ste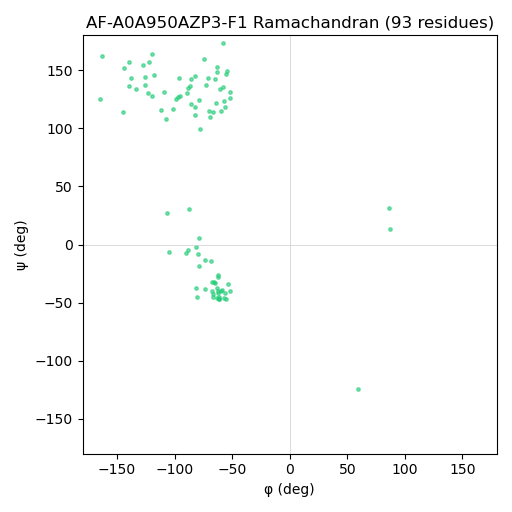ric clashes forbid most of the (φ, ψ) plane — the allowed regions (α-helix basin, β-sheet basin, left-handed helix) are the Ramachandran-allowed regions.

Q: Which residues are buried vs exposed?
A: Solvent-accessible surface area (SASA) is the area in Å² traced out by the centre of a 1.4 Å probe sphere (a water molecule) rolled over the protein's van der Waals surface (Shrake–Rupley / Lee–Richards construction). Buried residues have near-zero SASA; fully exposed residues can exceed 200 Å². The total SASA scales roughly with the number of surface residues.

Q: How confident is the AlphaFold model at each residue?
A: pLDDT is the predicted lDDT-Cα score: AlphaFold's confidence that the local environment of each residue (all inter-atomic distances within 15 Å) is correctly placed. It is a per-residue number between 0 and 100, with higher meaning more reliable.

Q: What does the local fold look like, residue by residue?
A: 3Di is Foldseek's st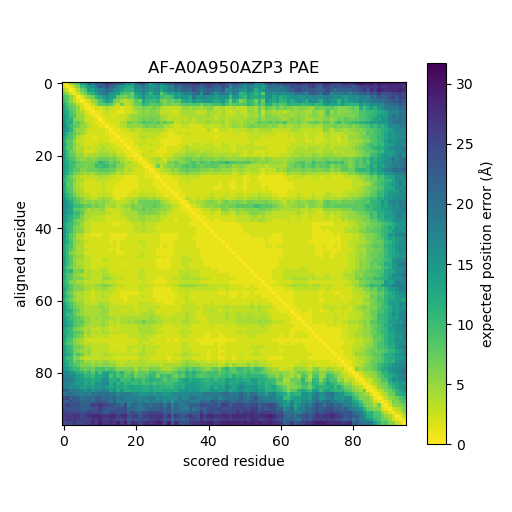ructural alphabet. Each residue is assigned one of twenty discrete states based on how its Cα sits relative to its spatial (not sequential) neighbors. Aligning 3Di strings finds structural homologs roughly as well as full 3D superposition, but orders of magnitude faster.

Q: How big and how compact is the whole molecule?
A: Radius of gyration (Rg) is the root-mean-square distance of Cα atoms from their centroid — a single number for overall size and compactness. A globular domain of N residues has Rg ≈ 2.2·N^0.38 Å; an extended or disordered chain has a much larger Rg. The Cα contact count is the number of residue pairs whose Cα atoms are within 8 Å and are more than four positions apart in sequence — a standard proxy for tertiary packing density. The bounding box is the smallest axis-aligned box enclosing all Cα atoms.

Q: Which residues are in helices, strands, or loops?
A: DSSP 8-state secondary structure assigns each residue one of H (α-helix), G (3₁₀-helix), I (π-helix), E (extended β-strand), B (isolated β-bridge), T (hydrogen-bonded turn), S (bend), or '-' (coil). The assignment is computed from backbone hydrogen-bond geometry via the Kabsch–Sander algorithm.

Q: How mobile is each atom in the crystal?
A: Crystallographic B-factors measure how much each atom's electron density is smeared out, in Å². They rise in mobile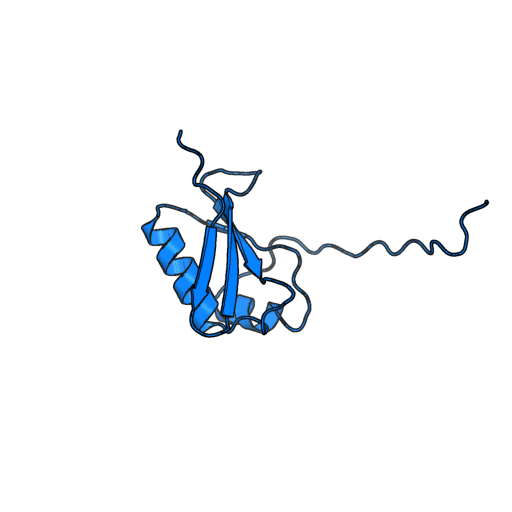 loops and surface residues and fall in the buried interior. In AlphaFold models this column is repurposed to hold pLDDT instead.

Q: What if only a Cα trace is available?
A: P-SEA three-state annotation labels each residue as helix, strand, or coil based purely on the geometry of the Cα trace. It serves as a fallback when the full backbone (and thus DSSP) is unavailable.

Q: What family and function is it annotated with?
A: Database cross-references. InterPro integrates a dozen domain/family signature databases into unified entries with residue-range hits. GO terms attach function/process/location labels with evidence codes. CATH codes position the fold in a four-level structural taxonomy. Organism is the NCBI-taxonomy species name.

Q: Are the domains correctly placed relative to each other?
A: Predicted Aligned Error (PAE) is an AlphaFold confidence matrix: entry (i, j) is the expected error in the position of residue j, in ångströms, when the prediction is superimposed on the true structure at residue i. Low PAE within a block of residues means that block is internally rigid and well-predicted; high PAE between two blocks means their relative placement is uncertain even if each block individually is confident.

Q: What do the diagnostic plots show?
A: Three diagnostic plots accompany the record. The Cα contact map visualizes the tertiary structure as a 2D adjacency matrix (8 Å cutoff, sequence-local contacts suppressed). The Ramachandran plot shows the distribution of backbone (φ, ψ) torsions, with points in the α and β basins reflecting secondary structure content. The PAE plot shows AlphaFold's inter-residue confidence as a color matrix.

Q: What is the amino-acid chain?
A: Primary structure: the covalent order of the twenty standard amino acids along the backbone. Two proteins with the same sequence will (almost always) fold to the same structure; two with 30% identity often share a fold but not the details.

Q: What do the rendered images show?
A: The six renders are orthographic views along the three Cartesian axes in both directions. Representation (cartoon, sticks, or surface) and color scheme (sequence-rainbow or by-chain) vary across proteins so the training set covers all the common visualization conventions.